Protein AF-A0A328XN37-F1 (afdb_monomer_lite)

Secondary structure (DSSP, 8-state):
----------S--SGGGT-SB-TTT--BHHHHHHTTTS-HHHHHHHHHHHHHHHHHHHHTTEEES-HHHHHHHHHHTT----TTS-HHHHHHHHHHHHGGG-S-GGGGTEEE-GGGTT--HHHHHHHHHHHHHHHHHHHHHHT-

Foldseek 3Di:
DDDDQDDQAQVDACVVVPDQAGLRRLAGPVCVVCSVVDDPVRSVVVLVLSLVLLCVLLVQWKDQQDLVLLVVVCVVVVQDDDPPHDSSSSVLSCLVPPQVPDPDCVSNRMDTDHVNPPDRSPVSNVSSSVSSNVSSVVVVVVVD

Structure (mmCIF, N/CA/C/O backbone):
data_AF-A0A328XN37-F1
#
_entry.id   AF-A0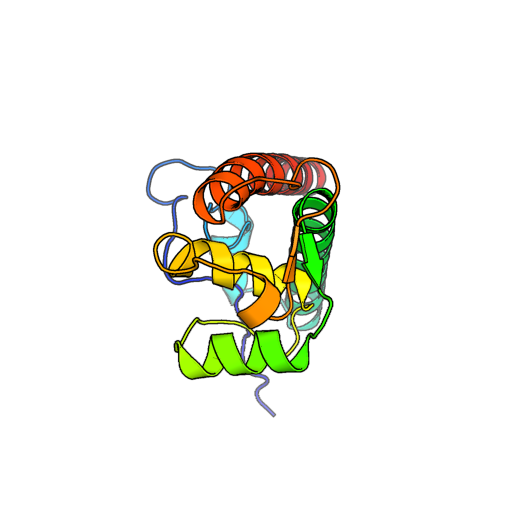A328XN37-F1
#
loop_
_atom_site.group_PDB
_atom_site.id
_atom_site.type_symbol
_atom_site.label_atom_id
_atom_site.label_alt_id
_atom_site.label_comp_id
_atom_site.label_asym_id
_atom_site.label_entity_id
_atom_site.label_seq_id
_atom_site.pdbx_PDB_ins_code
_atom_site.Cartn_x
_atom_site.Cartn_y
_atom_site.Cartn_z
_atom_site.occupancy
_atom_site.B_iso_or_equiv
_atom_site.auth_seq_id
_atom_site.auth_comp_id
_atom_site.auth_asym_id
_atom_site.auth_atom_id
_atom_site.pdbx_PDB_model_num
ATOM 1 N N . MET A 1 1 ? -9.323 -4.344 -30.020 1.00 46.81 1 MET A N 1
ATOM 2 C CA . MET A 1 1 ? -9.844 -3.790 -28.751 1.00 46.81 1 MET A CA 1
ATOM 3 C C . MET A 1 1 ? -8.673 -3.165 -28.014 1.00 46.81 1 MET A C 1
ATOM 5 O O . MET A 1 1 ? -7.715 -3.873 -27.744 1.00 46.81 1 MET A O 1
ATOM 9 N N . THR A 1 2 ? -8.691 -1.859 -27.756 1.00 57.38 2 THR A N 1
ATOM 10 C CA . THR A 1 2 ? -7.605 -1.179 -27.032 1.00 57.38 2 THR A CA 1
ATOM 11 C C . THR A 1 2 ? -7.793 -1.425 -25.537 1.00 57.38 2 THR A C 1
ATOM 13 O O . THR A 1 2 ? -8.728 -0.893 -24.939 1.00 57.38 2 THR A O 1
ATOM 16 N N . ARG A 1 3 ? -6.956 -2.275 -24.933 1.00 77.69 3 ARG A N 1
ATOM 17 C CA . ARG A 1 3 ? -6.960 -2.494 -23.480 1.00 77.69 3 ARG A CA 1
ATOM 18 C C . ARG A 1 3 ? -6.417 -1.233 -22.800 1.00 77.69 3 ARG A C 1
ATOM 20 O O . ARG A 1 3 ? -5.425 -0.659 -23.243 1.00 77.69 3 ARG A O 1
ATOM 27 N N . ARG A 1 4 ? -7.107 -0.744 -21.764 1.00 82.62 4 ARG A N 1
ATOM 28 C CA . ARG A 1 4 ? -6.663 0.447 -21.020 1.00 82.62 4 ARG A CA 1
ATOM 29 C C . ARG A 1 4 ? -5.379 0.123 -20.258 1.00 82.62 4 ARG A C 1
ATOM 31 O O . ARG A 1 4 ? -5.289 -0.928 -19.632 1.00 82.62 4 ARG A O 1
ATOM 38 N N . ILE A 1 5 ? -4.422 1.047 -20.278 1.00 84.06 5 ILE A N 1
ATOM 39 C CA . ILE A 1 5 ? -3.219 0.960 -19.446 1.00 84.06 5 ILE A CA 1
ATOM 40 C C . ILE A 1 5 ? -3.626 1.258 -18.001 1.00 84.06 5 ILE A C 1
ATOM 42 O O . ILE A 1 5 ? -4.006 2.383 -17.672 1.00 84.06 5 ILE A O 1
ATOM 46 N N . ILE A 1 6 ? -3.556 0.243 -17.144 1.00 89.25 6 ILE A N 1
ATOM 47 C CA . ILE A 1 6 ? -3.751 0.386 -15.701 1.00 89.25 6 ILE A CA 1
ATOM 48 C C . ILE A 1 6 ? -2.423 0.850 -15.092 1.00 89.25 6 ILE A C 1
ATOM 50 O O . ILE A 1 6 ? -1.347 0.451 -15.535 1.00 89.25 6 ILE A O 1
ATOM 54 N N . SER A 1 7 ? -2.481 1.744 -14.103 1.00 90.25 7 SER A N 1
ATOM 55 C CA . SER A 1 7 ? -1.290 2.222 -13.398 1.00 90.25 7 SER A CA 1
ATOM 56 C C . SER A 1 7 ? -1.532 2.270 -11.890 1.00 90.25 7 SER A C 1
ATOM 58 O O . SER A 1 7 ? -2.550 2.833 -11.467 1.00 90.25 7 SER A O 1
ATOM 60 N N . PRO A 1 8 ? -0.580 1.773 -11.076 1.00 91.69 8 PRO A N 1
ATOM 61 C CA . PRO A 1 8 ? -0.658 1.829 -9.618 1.00 91.69 8 PRO A CA 1
ATOM 62 C C . PRO A 1 8 ? -0.241 3.206 -9.072 1.00 91.69 8 PRO A C 1
ATOM 64 O O . PRO A 1 8 ? -0.222 3.421 -7.865 1.00 91.69 8 PRO A O 1
ATOM 67 N N . CYS A 1 9 ? 0.138 4.154 -9.943 1.00 92.50 9 CYS A N 1
ATOM 68 C CA . CYS A 1 9 ? 0.525 5.504 -9.540 1.00 92.50 9 CYS A CA 1
ATOM 69 C C . CYS A 1 9 ? -0.584 6.158 -8.716 1.00 92.50 9 CYS A C 1
ATOM 71 O O . CYS A 1 9 ? -1.727 6.131 -9.142 1.00 92.50 9 CYS A O 1
ATOM 73 N N . VAL A 1 10 ? -0.258 6.826 -7.611 1.00 92.00 10 VAL A N 1
ATOM 74 C CA . VAL A 1 10 ? -1.239 7.523 -6.753 1.00 92.00 10 VAL A CA 1
ATOM 75 C C . VAL A 1 10 ? -1.256 9.043 -6.960 1.00 92.00 10 VAL A C 1
ATOM 77 O O . VAL A 1 10 ? -1.891 9.762 -6.198 1.00 92.00 10 VAL A O 1
ATOM 80 N N . GLY A 1 11 ? -0.560 9.544 -7.986 1.00 90.50 11 GLY A N 1
ATOM 81 C CA . GLY A 1 11 ? -0.450 10.981 -8.278 1.00 90.50 11 GLY A CA 1
ATOM 82 C C . GLY A 1 11 ? 0.581 11.729 -7.422 1.00 90.50 11 GLY A C 1
ATOM 83 O O . GLY A 1 11 ? 0.715 12.938 -7.556 1.00 90.50 11 GLY A O 1
ATOM 84 N N . LEU A 1 12 ? 1.328 11.012 -6.578 1.00 88.75 12 LEU A N 1
ATOM 85 C CA . LEU A 1 12 ? 2.489 11.513 -5.847 1.00 88.75 12 LEU A CA 1
ATOM 86 C C . LEU A 1 12 ? 3.707 10.703 -6.290 1.00 88.75 12 LEU A C 1
ATOM 88 O O . LEU A 1 12 ? 3.691 9.475 -6.186 1.00 88.75 12 LEU A O 1
ATOM 92 N N . CYS A 1 13 ? 4.743 11.377 -6.785 1.00 93.44 13 CYS A N 1
ATOM 93 C CA . CYS A 1 13 ? 5.988 10.733 -7.185 1.00 93.44 13 CYS A CA 1
ATOM 94 C C . CYS A 1 13 ? 7.130 11.307 -6.366 1.00 93.44 13 CYS A C 1
ATOM 96 O O . CYS A 1 13 ? 7.446 12.482 -6.495 1.00 93.44 13 CYS A O 1
ATOM 98 N N . SER A 1 14 ? 7.724 10.487 -5.507 1.00 94.31 14 SER A N 1
ATOM 99 C CA . SER A 1 14 ? 8.843 10.919 -4.674 1.00 94.31 14 SER A CA 1
ATOM 100 C C . SER A 1 14 ? 10.206 10.699 -5.342 1.00 94.31 14 SER A C 1
ATOM 102 O O . SER A 1 14 ? 11.211 11.242 -4.897 1.00 94.31 14 SER A O 1
ATOM 104 N N . THR A 1 15 ? 10.235 9.992 -6.475 1.00 94.69 15 THR A N 1
ATOM 105 C CA . THR A 1 15 ? 11.457 9.822 -7.273 1.00 94.69 15 THR A CA 1
ATOM 106 C C . THR A 1 15 ? 11.917 11.110 -7.946 1.00 94.69 15 THR A C 1
ATOM 108 O O . THR A 1 15 ? 13.098 11.285 -8.217 1.00 94.69 15 THR A O 1
ATOM 111 N N . THR A 1 16 ? 11.012 12.071 -8.147 1.00 91.88 16 THR A N 1
ATOM 112 C CA . THR A 1 16 ? 11.361 13.401 -8.664 1.00 91.88 16 THR A CA 1
ATOM 113 C C . THR A 1 16 ? 12.118 14.252 -7.644 1.00 91.88 16 THR A C 1
ATOM 115 O O . THR A 1 16 ? 12.677 15.280 -8.015 1.00 91.88 16 THR A O 1
ATOM 118 N N . VAL A 1 17 ? 12.137 13.838 -6.372 1.00 91.75 17 VAL A N 1
ATOM 119 C CA . VAL A 1 17 ? 12.850 14.511 -5.276 1.00 91.75 17 VAL A CA 1
ATOM 120 C C . VAL A 1 17 ? 13.964 13.642 -4.678 1.00 91.75 17 VAL A C 1
ATOM 122 O O . VAL A 1 17 ? 14.461 13.960 -3.602 1.00 91.75 17 VAL A O 1
ATOM 125 N N . GLY A 1 18 ? 14.371 12.575 -5.378 1.00 90.19 18 GLY A N 1
ATOM 126 C CA . GLY A 1 18 ? 15.583 11.809 -5.069 1.00 90.19 18 GLY A CA 1
ATOM 127 C C . GLY A 1 18 ? 15.388 10.412 -4.475 1.00 90.19 18 GLY A C 1
ATOM 128 O O . GLY A 1 18 ? 16.388 9.769 -4.183 1.00 90.19 18 GLY A O 1
ATOM 129 N N . ASP A 1 19 ? 14.156 9.916 -4.305 1.00 93.38 19 ASP A N 1
ATOM 130 C CA . ASP A 1 19 ? 13.961 8.515 -3.898 1.00 93.38 19 ASP A CA 1
ATOM 131 C C . ASP A 1 19 ? 14.147 7.565 -5.102 1.00 93.38 19 ASP A C 1
ATOM 133 O O . ASP A 1 19 ? 13.568 7.791 -6.163 1.00 93.38 19 ASP A O 1
ATOM 137 N N . ASP A 1 20 ? 14.852 6.445 -4.946 1.00 93.50 20 ASP A N 1
ATOM 138 C CA . ASP A 1 20 ? 14.955 5.443 -6.026 1.00 93.50 20 ASP A CA 1
ATOM 139 C C . ASP A 1 20 ? 13.657 4.639 -6.219 1.00 93.50 20 ASP A C 1
ATOM 141 O O . ASP A 1 20 ? 13.369 4.120 -7.302 1.00 93.50 20 ASP A O 1
ATOM 145 N N . VAL A 1 21 ? 12.847 4.553 -5.161 1.00 95.94 21 VAL A N 1
ATOM 146 C CA . VAL A 1 21 ? 11.529 3.914 -5.139 1.00 95.94 21 VAL A CA 1
ATOM 147 C C . VAL A 1 21 ? 10.478 4.935 -4.721 1.00 95.94 21 VAL A C 1
ATOM 149 O O . VAL A 1 21 ? 10.621 5.657 -3.737 1.00 95.94 21 VAL A O 1
ATOM 152 N N . CYS A 1 22 ? 9.365 4.985 -5.447 1.00 96.31 22 CYS A N 1
ATOM 153 C CA . CYS A 1 22 ? 8.274 5.892 -5.125 1.00 96.31 22 CYS A CA 1
ATOM 154 C C . CYS A 1 22 ? 7.543 5.466 -3.842 1.00 96.31 22 CYS A C 1
ATOM 156 O O . CYS A 1 22 ? 6.910 4.411 -3.805 1.00 96.31 22 CYS A O 1
ATOM 158 N N . ARG A 1 23 ? 7.493 6.346 -2.834 1.00 94.12 23 ARG A N 1
ATOM 159 C CA . ARG A 1 23 ? 6.740 6.137 -1.579 1.00 94.12 23 ARG A CA 1
ATOM 160 C C . ARG A 1 23 ? 5.231 5.950 -1.767 1.00 94.12 23 ARG A C 1
ATOM 162 O O . ARG A 1 23 ? 4.561 5.444 -0.875 1.00 94.12 23 ARG A O 1
ATOM 169 N N . GLY A 1 24 ? 4.685 6.383 -2.904 1.00 93.94 24 GLY A N 1
ATOM 170 C CA . GLY A 1 24 ? 3.267 6.248 -3.230 1.00 93.94 24 GLY A CA 1
ATOM 171 C C . GLY A 1 24 ? 2.925 4.905 -3.871 1.00 93.94 24 GLY A C 1
ATOM 172 O O . GLY A 1 24 ? 2.102 4.164 -3.344 1.00 93.94 24 GLY A O 1
ATOM 173 N N . CYS A 1 25 ? 3.548 4.603 -5.014 1.00 95.38 25 CYS A N 1
ATOM 174 C CA . CYS A 1 25 ? 3.215 3.425 -5.824 1.00 95.38 25 CYS A CA 1
ATOM 175 C C . CYS A 1 25 ? 4.208 2.262 -5.725 1.00 95.38 25 CYS A C 1
ATOM 177 O O . CYS A 1 25 ? 3.985 1.250 -6.375 1.00 95.38 25 CYS A O 1
ATOM 179 N N . GLN A 1 26 ? 5.298 2.408 -4.964 1.00 96.94 26 GLN A N 1
ATOM 180 C CA . GLN A 1 26 ? 6.329 1.382 -4.735 1.00 96.94 26 GLN A CA 1
ATOM 181 C C . GLN A 1 26 ? 7.008 0.847 -6.013 1.00 96.94 26 GLN A C 1
ATOM 183 O O . GLN A 1 26 ? 7.649 -0.205 -6.004 1.00 96.94 26 GLN A O 1
ATOM 188 N N . ARG A 1 27 ? 6.900 1.587 -7.120 1.00 96.56 27 ARG A N 1
ATOM 189 C CA . ARG A 1 27 ? 7.685 1.382 -8.344 1.00 96.56 27 ARG A CA 1
ATOM 190 C C . ARG A 1 27 ? 9.018 2.105 -8.243 1.00 96.56 27 ARG A C 1
ATOM 192 O O . ARG A 1 27 ? 9.067 3.195 -7.665 1.00 96.56 27 ARG A O 1
ATOM 199 N N . HIS A 1 28 ? 10.066 1.517 -8.807 1.00 95.44 28 HIS A N 1
ATOM 200 C CA . HIS A 1 28 ? 11.353 2.196 -8.943 1.00 95.44 28 HIS A CA 1
ATOM 201 C C . HIS A 1 28 ? 11.355 3.166 -10.131 1.00 95.44 28 HIS A C 1
ATOM 203 O O . HIS A 1 28 ? 10.472 3.119 -10.989 1.00 95.44 28 HIS A O 1
ATOM 209 N N . SER A 1 29 ? 12.317 4.086 -10.147 1.00 93.19 29 SER A N 1
ATOM 210 C CA . SER A 1 29 ? 12.428 5.166 -11.137 1.00 93.19 29 SER A CA 1
ATOM 211 C C . SER A 1 29 ? 12.400 4.673 -12.590 1.00 93.19 29 SER A C 1
ATOM 213 O O . SER A 1 29 ? 11.629 5.208 -13.389 1.00 93.19 29 SER A O 1
ATOM 215 N N . ASP A 1 30 ? 13.167 3.630 -12.915 1.00 92.56 30 ASP A N 1
ATOM 216 C CA . ASP A 1 30 ? 13.198 3.049 -14.264 1.00 92.56 30 ASP A CA 1
ATOM 217 C C . ASP A 1 30 ? 11.846 2.436 -14.657 1.00 92.56 30 ASP A C 1
ATOM 219 O O . ASP A 1 30 ? 11.305 2.769 -15.707 1.00 92.56 30 ASP A O 1
ATOM 223 N N . GLU A 1 31 ? 11.216 1.653 -13.773 1.00 95.00 31 GLU A N 1
ATOM 224 C CA . GLU A 1 31 ? 9.883 1.078 -14.016 1.00 95.00 31 GLU A CA 1
ATOM 225 C C . GLU A 1 31 ? 8.821 2.167 -14.240 1.00 95.00 31 GLU A C 1
ATOM 227 O O . GLU A 1 31 ? 7.898 2.010 -15.037 1.00 95.00 31 GLU A O 1
ATOM 232 N N . ILE A 1 32 ? 8.933 3.302 -13.542 1.00 95.12 32 ILE A N 1
ATOM 233 C CA . ILE A 1 32 ? 8.035 4.447 -13.735 1.00 95.12 32 ILE A CA 1
ATOM 234 C C . ILE A 1 32 ? 8.237 5.072 -15.117 1.00 95.12 32 ILE A C 1
ATOM 236 O O . ILE A 1 32 ? 7.239 5.374 -15.778 1.00 95.12 32 ILE A O 1
ATOM 240 N N . ARG A 1 33 ? 9.495 5.282 -15.527 1.00 93.62 33 ARG A N 1
ATOM 241 C CA . ARG A 1 33 ? 9.861 5.864 -16.826 1.00 93.62 33 ARG A CA 1
ATOM 242 C C . ARG A 1 33 ? 9.401 4.972 -17.978 1.00 93.62 33 ARG A C 1
ATOM 244 O O . ARG A 1 33 ? 8.808 5.478 -18.929 1.00 93.62 33 ARG A O 1
ATOM 251 N N . ASP A 1 34 ? 9.617 3.669 -17.847 1.00 94.44 34 ASP A N 1
ATOM 252 C CA . ASP A 1 34 ? 9.443 2.697 -18.926 1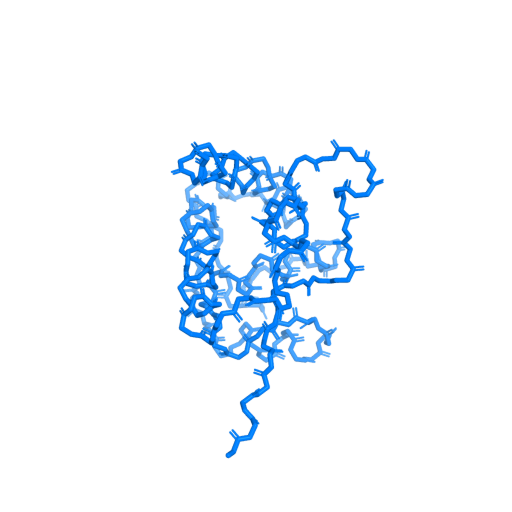.00 94.44 34 ASP A CA 1
ATOM 253 C C . ASP A 1 34 ? 8.017 2.087 -18.935 1.00 94.44 34 ASP A C 1
ATOM 255 O O . ASP A 1 34 ? 7.604 1.438 -19.891 1.00 94.44 34 ASP A O 1
ATOM 259 N N . TRP A 1 35 ? 7.173 2.389 -17.936 1.00 95.31 35 TRP A N 1
ATOM 260 C CA . TRP A 1 35 ? 5.772 1.930 -17.869 1.00 95.31 35 TRP A CA 1
ATOM 261 C C . TRP A 1 35 ? 4.946 2.094 -19.164 1.00 95.31 35 TRP A C 1
ATOM 263 O O . TRP A 1 35 ? 4.156 1.197 -19.502 1.00 95.31 35 TRP A O 1
ATOM 273 N N . PRO A 1 36 ? 5.047 3.220 -19.907 1.00 92.88 36 PRO A N 1
ATOM 274 C CA . PRO A 1 36 ? 4.306 3.393 -21.154 1.00 92.88 36 PRO A CA 1
ATOM 275 C C . PRO A 1 36 ? 4.751 2.435 -22.264 1.00 92.88 36 PRO A C 1
ATOM 277 O O . PRO A 1 36 ? 3.958 2.183 -23.167 1.00 92.88 36 PRO A O 1
ATOM 280 N N . THR A 1 37 ? 5.967 1.888 -22.193 1.00 94.31 37 THR A N 1
ATOM 281 C CA . THR A 1 37 ? 6.535 1.003 -23.221 1.00 94.31 37 THR A CA 1
ATOM 282 C C . THR A 1 37 ? 6.318 -0.478 -22.931 1.00 94.31 37 THR A C 1
ATOM 284 O O . THR A 1 37 ? 6.432 -1.272 -23.854 1.00 94.31 37 THR A O 1
ATOM 287 N N . TYR A 1 38 ? 5.991 -0.855 -21.691 1.00 94.31 38 TYR A N 1
ATOM 288 C CA . TYR A 1 38 ? 5.713 -2.251 -21.332 1.00 94.31 38 TYR A CA 1
ATOM 289 C C . TYR A 1 38 ? 4.525 -2.831 -22.099 1.00 94.31 38 TYR A C 1
ATOM 291 O O . TYR A 1 38 ? 3.525 -2.152 -22.350 1.00 94.31 38 TYR A O 1
ATOM 299 N N . GLU A 1 39 ? 4.594 -4.119 -22.412 1.00 93.69 39 GLU A N 1
ATOM 300 C CA . GLU A 1 39 ? 3.449 -4.849 -22.953 1.00 93.69 39 GLU A CA 1
ATOM 301 C C . GLU A 1 39 ? 2.388 -5.087 -21.867 1.00 93.69 39 GLU A C 1
ATOM 303 O O . GLU A 1 39 ? 2.633 -4.913 -20.671 1.00 93.69 39 GLU A O 1
ATOM 308 N N . PHE A 1 40 ? 1.165 -5.451 -22.259 1.00 93.06 40 PHE A N 1
ATOM 309 C CA . PHE A 1 40 ? 0.084 -5.659 -21.284 1.00 93.06 40 PHE A CA 1
ATOM 310 C C . PHE A 1 40 ? 0.415 -6.741 -20.250 1.00 93.06 40 PHE A C 1
ATOM 312 O O . PHE A 1 40 ? 0.202 -6.507 -19.063 1.00 93.06 40 PHE A O 1
ATOM 319 N N . ASP A 1 41 ? 0.986 -7.862 -20.686 1.00 93.25 41 ASP A N 1
ATOM 320 C CA . ASP A 1 41 ? 1.335 -8.976 -19.799 1.00 93.25 41 ASP A CA 1
ATOM 321 C C . ASP A 1 41 ? 2.479 -8.602 -18.845 1.00 93.25 41 ASP A C 1
ATOM 323 O O . ASP A 1 41 ? 2.470 -8.982 -17.676 1.00 93.25 41 ASP A O 1
ATOM 327 N N . GLU A 1 42 ? 3.432 -7.788 -19.310 1.00 94.31 42 GLU A N 1
ATOM 328 C CA . GLU A 1 42 ? 4.502 -7.263 -18.461 1.00 94.31 42 GLU A CA 1
ATOM 329 C C . GLU A 1 42 ? 3.938 -6.326 -17.388 1.00 94.31 42 GLU A C 1
ATOM 331 O O . GLU A 1 42 ? 4.281 -6.452 -16.213 1.00 94.31 42 GLU A O 1
ATOM 336 N N . ARG A 1 43 ? 3.012 -5.428 -17.747 1.00 94.75 43 ARG A N 1
ATOM 337 C CA . ARG A 1 43 ? 2.339 -4.568 -16.759 1.00 94.75 43 ARG A CA 1
ATOM 338 C C . ARG A 1 43 ? 1.546 -5.377 -15.742 1.00 94.75 43 ARG A C 1
ATOM 340 O O . ARG A 1 43 ? 1.589 -5.039 -14.563 1.00 94.75 43 ARG A O 1
ATOM 347 N N . ASP A 1 44 ? 0.838 -6.413 -16.180 1.00 94.12 44 ASP A N 1
ATOM 348 C CA . ASP A 1 44 ? 0.074 -7.289 -15.289 1.00 94.12 44 ASP A CA 1
ATOM 349 C C . ASP A 1 44 ? 0.996 -8.009 -14.301 1.00 94.12 44 ASP A C 1
ATOM 351 O O . ASP A 1 44 ? 0.711 -8.034 -13.102 1.00 94.12 44 ASP A O 1
ATOM 355 N N . LEU A 1 45 ? 2.141 -8.508 -14.777 1.00 94.62 45 LEU A N 1
ATOM 356 C CA . LEU A 1 45 ? 3.165 -9.110 -13.928 1.00 94.62 45 LEU A CA 1
ATOM 357 C C . LEU A 1 45 ? 3.693 -8.106 -12.893 1.00 94.62 45 LEU A C 1
ATOM 359 O O . LEU A 1 45 ? 3.693 -8.403 -11.699 1.00 94.62 45 LEU A O 1
ATOM 363 N N . ARG A 1 46 ? 4.067 -6.890 -13.315 1.00 95.44 46 ARG A N 1
ATOM 364 C CA . ARG A 1 46 ? 4.554 -5.847 -12.392 1.00 95.44 46 ARG A CA 1
ATOM 365 C C . ARG A 1 46 ? 3.497 -5.422 -11.375 1.00 95.44 46 ARG A C 1
ATOM 367 O O . ARG A 1 46 ? 3.815 -5.218 -10.206 1.00 95.44 46 ARG A O 1
ATOM 374 N N . LEU A 1 47 ? 2.233 -5.311 -11.787 1.00 95.69 47 LEU A N 1
ATOM 375 C CA . LEU A 1 47 ? 1.119 -5.032 -10.875 1.00 95.69 47 LEU A CA 1
ATOM 376 C C . LEU A 1 47 ? 0.956 -6.142 -9.832 1.00 95.69 47 LEU A C 1
ATOM 378 O O . LEU A 1 47 ? 0.809 -5.835 -8.649 1.00 95.69 47 LEU A O 1
ATOM 382 N N . ALA A 1 48 ? 1.036 -7.408 -10.244 1.00 95.50 48 ALA A N 1
ATOM 383 C CA . ALA A 1 48 ? 0.953 -8.544 -9.334 1.00 95.50 48 ALA A CA 1
ATOM 384 C C . ALA A 1 48 ? 2.119 -8.566 -8.329 1.00 95.50 48 ALA A C 1
ATOM 386 O O . ALA A 1 48 ? 1.897 -8.781 -7.139 1.00 95.50 48 ALA A O 1
ATOM 387 N N . GLU A 1 49 ? 3.346 -8.271 -8.772 1.00 96.06 49 GLU A N 1
ATOM 388 C CA . GLU A 1 49 ? 4.523 -8.140 -7.898 1.00 96.06 49 GLU A CA 1
ATOM 389 C C . GLU A 1 49 ? 4.347 -7.013 -6.862 1.00 96.06 49 GLU A C 1
ATOM 391 O O . GLU A 1 49 ? 4.627 -7.192 -5.672 1.00 96.06 49 GLU A O 1
ATOM 396 N N . LEU A 1 50 ? 3.845 -5.853 -7.299 1.00 96.94 50 LEU A N 1
ATOM 397 C CA . LEU A 1 50 ? 3.534 -4.709 -6.435 1.00 96.94 50 LEU A CA 1
ATOM 398 C C . LEU A 1 50 ? 2.437 -5.018 -5.419 1.00 96.94 50 LEU A C 1
ATOM 400 O O . LEU A 1 50 ? 2.483 -4.554 -4.282 1.00 96.94 50 LEU A O 1
ATOM 404 N N . ASP A 1 51 ? 1.430 -5.784 -5.806 1.00 97.50 51 ASP A N 1
ATOM 405 C CA . ASP A 1 51 ? 0.380 -6.175 -4.882 1.00 97.50 51 ASP A CA 1
ATOM 406 C C . ASP A 1 51 ? 0.869 -7.220 -3.884 1.00 97.50 51 ASP A C 1
ATOM 408 O O . ASP A 1 51 ? 0.588 -7.090 -2.694 1.00 97.50 51 ASP A O 1
ATOM 412 N N . ALA A 1 52 ? 1.651 -8.204 -4.331 1.00 96.69 52 ALA A N 1
ATOM 413 C CA . ALA A 1 52 ? 2.220 -9.228 -3.464 1.00 96.69 52 ALA A CA 1
ATOM 414 C C . ALA A 1 52 ? 3.102 -8.614 -2.368 1.00 96.69 52 ALA A C 1
ATOM 416 O O . ALA A 1 52 ? 2.949 -8.957 -1.194 1.00 96.69 52 ALA A O 1
ATOM 417 N N . LEU A 1 53 ? 3.962 -7.645 -2.711 1.00 96.44 53 LEU A N 1
ATOM 418 C CA . LEU A 1 53 ? 4.793 -6.974 -1.706 1.00 96.44 53 LEU A CA 1
ATOM 419 C C . LEU A 1 53 ? 3.957 -6.149 -0.721 1.00 96.44 53 LEU A C 1
ATOM 421 O O . LEU A 1 53 ? 4.242 -6.139 0.476 1.00 96.44 53 LEU A O 1
ATOM 425 N N . ARG A 1 54 ? 2.913 -5.463 -1.208 1.00 97.81 54 ARG A N 1
ATOM 426 C CA . ARG A 1 54 ? 2.016 -4.665 -0.362 1.00 97.81 54 ARG A CA 1
ATOM 427 C C . ARG A 1 54 ? 1.250 -5.557 0.601 1.00 97.81 54 ARG A C 1
ATOM 429 O O . ARG A 1 54 ? 1.129 -5.212 1.771 1.00 97.81 54 ARG A O 1
ATOM 436 N N . VAL A 1 55 ? 0.769 -6.702 0.120 1.00 97.94 55 VAL A N 1
ATOM 437 C CA . VAL A 1 55 ? 0.093 -7.718 0.930 1.00 97.94 55 VAL A CA 1
ATOM 438 C C . VAL A 1 55 ? 1.032 -8.266 1.999 1.00 97.94 55 VAL A C 1
ATOM 440 O O . VAL A 1 55 ? 0.634 -8.312 3.159 1.00 97.94 55 VAL A O 1
ATOM 443 N N . ALA A 1 56 ? 2.267 -8.624 1.637 1.00 96.44 56 ALA A N 1
ATOM 444 C CA . ALA A 1 56 ? 3.250 -9.137 2.587 1.00 96.44 56 ALA A CA 1
ATOM 445 C C . ALA A 1 56 ? 3.545 -8.116 3.700 1.00 96.44 56 ALA A C 1
ATOM 447 O O . ALA A 1 56 ? 3.365 -8.422 4.874 1.00 96.44 56 ALA A O 1
ATOM 448 N N . ALA A 1 57 ? 3.894 -6.879 3.332 1.00 96.75 57 ALA A N 1
ATOM 449 C CA . ALA A 1 57 ? 4.226 -5.830 4.297 1.00 96.75 57 ALA A CA 1
ATOM 450 C C . ALA A 1 57 ? 3.028 -5.413 5.169 1.00 96.75 57 ALA A C 1
ATOM 452 O O . ALA A 1 57 ? 3.179 -5.178 6.367 1.00 96.75 57 ALA A O 1
ATOM 453 N N . ALA A 1 58 ? 1.828 -5.302 4.588 1.00 97.75 58 ALA A N 1
ATOM 454 C CA . ALA A 1 58 ? 0.628 -4.946 5.342 1.00 97.75 58 ALA A CA 1
ATOM 455 C C . ALA A 1 58 ? 0.151 -6.088 6.247 1.00 97.75 58 ALA A C 1
ATOM 457 O O . ALA A 1 58 ? -0.345 -5.818 7.338 1.00 97.75 58 ALA A O 1
ATOM 458 N N . GLY A 1 59 ? 0.322 -7.344 5.826 1.00 97.56 59 GLY A N 1
ATOM 459 C CA . GLY A 1 59 ? -0.101 -8.533 6.568 1.00 97.56 59 GLY A CA 1
ATOM 460 C C . GLY A 1 59 ? 0.607 -8.727 7.912 1.00 97.56 59 GLY A C 1
ATOM 461 O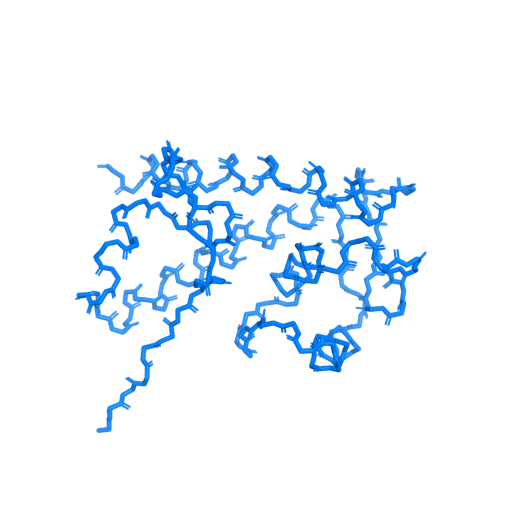 O . GLY A 1 59 ? 0.060 -9.379 8.797 1.00 97.56 59 GLY A O 1
ATOM 462 N N . GLU A 1 60 ? 1.783 -8.122 8.102 1.00 96.94 60 GLU A N 1
ATOM 463 C CA . GLU A 1 60 ? 2.487 -8.097 9.395 1.00 96.94 60 GLU A CA 1
ATOM 464 C C . GLU A 1 60 ? 1.772 -7.247 10.458 1.00 96.94 60 GLU A C 1
ATOM 466 O O . GLU A 1 60 ? 1.947 -7.470 11.657 1.00 96.94 60 GLU A O 1
ATOM 471 N N . LEU A 1 61 ? 0.982 -6.259 10.022 1.00 98.06 61 LEU A N 1
ATOM 472 C CA . LEU A 1 61 ? 0.374 -5.236 10.880 1.00 98.06 61 LEU A CA 1
ATOM 473 C C . LEU A 1 61 ? -1.158 -5.269 10.862 1.00 98.06 61 LEU A C 1
ATOM 475 O O . LEU A 1 61 ? -1.804 -4.770 11.785 1.00 98.06 61 LEU A O 1
ATOM 479 N N . LEU A 1 62 ? -1.752 -5.796 9.792 1.00 97.94 62 LEU A N 1
ATOM 480 C CA . LEU A 1 62 ? -3.178 -5.702 9.504 1.00 97.94 62 LEU A CA 1
ATOM 481 C C . LEU A 1 62 ? -3.736 -7.022 8.989 1.00 97.94 62 LEU A C 1
ATOM 483 O O . LEU A 1 62 ? -3.097 -7.765 8.247 1.00 97.94 62 LEU A O 1
ATOM 487 N N . ARG A 1 63 ? -5.005 -7.246 9.306 1.00 98.31 63 ARG A N 1
ATOM 488 C CA . ARG A 1 63 ? -5.852 -8.261 8.697 1.00 98.31 63 ARG A CA 1
ATOM 489 C C . ARG A 1 63 ? -7.097 -7.591 8.135 1.00 98.31 63 ARG A C 1
ATOM 491 O O . ARG A 1 63 ? -7.685 -6.722 8.775 1.00 98.31 63 ARG A O 1
ATOM 498 N N . VAL A 1 64 ? -7.511 -8.019 6.948 1.00 98.38 64 VAL A N 1
ATOM 499 C CA . VAL A 1 64 ? -8.819 -7.655 6.395 1.00 98.38 64 VAL A CA 1
ATOM 500 C C . VAL A 1 64 ? -9.837 -8.662 6.908 1.00 98.38 64 VAL A C 1
ATOM 502 O O . VAL A 1 64 ? -9.706 -9.856 6.644 1.00 98.38 64 VAL A O 1
ATOM 505 N N . VAL A 1 65 ? -10.821 -8.178 7.660 1.00 98.31 65 VAL A N 1
ATOM 506 C CA . VAL A 1 65 ? -11.930 -8.982 8.196 1.00 98.31 65 VAL A CA 1
ATOM 507 C C . VAL A 1 65 ? -13.198 -8.843 7.357 1.00 98.31 65 VAL A C 1
ATOM 509 O O . VAL A 1 65 ? -14.018 -9.753 7.345 1.00 98.31 65 VAL A O 1
ATOM 512 N N . ASP A 1 66 ? -13.337 -7.734 6.624 1.00 98.38 66 ASP A N 1
ATOM 513 C CA . ASP A 1 66 ? -14.462 -7.474 5.724 1.00 98.38 66 ASP A CA 1
ATOM 514 C C . ASP A 1 66 ? -13.983 -6.653 4.513 1.00 98.38 66 ASP A C 1
ATOM 516 O O . ASP A 1 66 ? -13.760 -5.441 4.594 1.00 98.38 66 ASP A O 1
ATOM 520 N N . ALA A 1 67 ? -13.772 -7.335 3.384 1.00 97.81 67 ALA A N 1
ATOM 521 C CA . ALA A 1 67 ? -13.268 -6.714 2.161 1.00 97.81 67 ALA A CA 1
ATOM 522 C C . ALA A 1 67 ? -14.313 -5.816 1.475 1.00 97.81 67 ALA A C 1
ATOM 524 O O . ALA A 1 67 ? -13.948 -4.794 0.891 1.00 97.81 67 ALA A O 1
ATOM 525 N N . ASP A 1 68 ? -15.600 -6.155 1.579 1.00 97.88 68 ASP A N 1
ATOM 526 C CA . ASP A 1 68 ? -16.682 -5.383 0.967 1.00 97.88 68 ASP A CA 1
ATOM 527 C C . ASP A 1 68 ? -16.902 -4.067 1.719 1.00 97.88 68 ASP A C 1
ATOM 529 O O . ASP A 1 68 ? -17.075 -3.010 1.100 1.00 97.88 68 ASP A O 1
ATOM 533 N N . MET A 1 69 ? -16.813 -4.093 3.055 1.00 98.25 69 MET A N 1
ATOM 534 C CA . MET A 1 69 ? -16.808 -2.877 3.868 1.00 98.25 69 MET A CA 1
ATOM 535 C C . MET A 1 69 ? -15.594 -2.003 3.550 1.00 98.25 69 MET A C 1
ATOM 537 O O . MET A 1 69 ? -15.758 -0.794 3.369 1.00 98.25 69 MET A O 1
ATOM 541 N N . LEU A 1 70 ? -14.394 -2.586 3.444 1.00 98.38 70 LEU A N 1
ATOM 542 C CA . LEU A 1 70 ? -13.192 -1.836 3.073 1.00 98.38 70 LEU A CA 1
ATOM 543 C C . LEU A 1 70 ? -13.382 -1.118 1.732 1.00 98.38 70 LEU A C 1
ATOM 545 O O . LEU A 1 70 ? -13.181 0.098 1.654 1.00 98.38 70 LEU A O 1
ATOM 549 N N . LYS A 1 71 ? -13.836 -1.845 0.706 1.00 97.75 71 LYS A N 1
ATOM 550 C CA . LYS A 1 71 ? -14.117 -1.280 -0.618 1.00 97.75 71 LYS A CA 1
ATOM 551 C C . LYS A 1 71 ? -15.159 -0.163 -0.546 1.00 97.75 71 LYS A C 1
ATOM 553 O O . LYS A 1 71 ? -14.914 0.944 -1.022 1.00 97.75 71 LYS A O 1
ATOM 558 N N . THR A 1 72 ? -16.272 -0.406 0.146 1.00 97.62 72 THR A N 1
ATOM 559 C CA . THR A 1 72 ? -17.346 0.581 0.333 1.00 97.62 72 THR A CA 1
ATOM 560 C C . THR A 1 72 ? -16.832 1.869 0.978 1.00 97.62 72 THR A C 1
ATOM 562 O O . THR A 1 72 ? -17.215 2.967 0.567 1.00 97.62 72 THR A O 1
ATOM 565 N N . GLN A 1 73 ? -15.953 1.772 1.979 1.00 97.56 73 GLN A N 1
ATOM 566 C CA . GLN A 1 73 ? -15.375 2.956 2.616 1.00 97.56 73 GLN A CA 1
ATOM 567 C C . GLN A 1 73 ? -14.405 3.693 1.690 1.00 97.56 73 GLN A C 1
ATOM 569 O O . GLN A 1 73 ? -14.429 4.925 1.645 1.00 97.56 73 GLN A O 1
ATOM 574 N N . LEU A 1 74 ? -13.577 2.975 0.928 1.00 97.50 74 LEU A N 1
ATOM 575 C CA . LEU A 1 74 ? -12.684 3.587 -0.059 1.00 97.50 74 LEU A CA 1
ATOM 576 C C . LEU A 1 74 ? -13.478 4.383 -1.101 1.00 97.50 74 LEU A C 1
ATOM 578 O O . LEU A 1 74 ? -13.161 5.550 -1.340 1.00 97.50 74 LEU A O 1
ATOM 582 N N . ASP A 1 75 ? -14.551 3.800 -1.637 1.00 97.31 75 ASP A N 1
ATOM 583 C CA . ASP A 1 75 ? -15.461 4.460 -2.577 1.00 97.31 75 ASP A CA 1
ATOM 584 C C . ASP A 1 75 ? -16.135 5.685 -1.952 1.00 97.31 75 ASP A C 1
ATOM 586 O O . ASP A 1 75 ? -16.084 6.793 -2.499 1.00 97.31 75 ASP A O 1
ATOM 590 N N . ARG A 1 76 ? -16.713 5.519 -0.755 1.00 96.69 76 ARG A N 1
ATOM 591 C CA . ARG A 1 76 ? -17.384 6.593 -0.008 1.00 96.69 76 ARG A CA 1
ATOM 592 C C . ARG A 1 76 ? -16.469 7.793 0.219 1.00 96.69 76 ARG A C 1
ATOM 594 O O . ARG A 1 76 ? -16.906 8.938 0.089 1.00 96.69 76 ARG A O 1
ATOM 601 N N . HIS A 1 77 ? -15.212 7.536 0.568 1.00 96.12 77 HIS A N 1
ATOM 602 C CA . HIS A 1 77 ? -14.213 8.566 0.840 1.00 96.12 77 HIS A CA 1
ATOM 603 C C . HIS A 1 77 ? -13.435 9.005 -0.407 1.00 96.12 77 HIS A C 1
ATOM 605 O O . HIS A 1 77 ? -12.552 9.857 -0.296 1.00 96.12 77 HIS A O 1
ATOM 611 N N . ARG A 1 78 ? -13.784 8.480 -1.592 1.00 95.75 78 ARG A N 1
ATOM 612 C CA . ARG A 1 78 ? -13.122 8.761 -2.877 1.00 95.75 78 ARG A CA 1
ATOM 613 C C . ARG A 1 78 ? -11.612 8.516 -2.821 1.00 95.75 78 ARG A C 1
ATOM 615 O O . ARG A 1 78 ? -10.825 9.241 -3.433 1.00 95.75 78 ARG A O 1
ATOM 622 N N . ILE A 1 79 ? -11.203 7.502 -2.065 1.00 95.00 79 ILE A N 1
ATOM 623 C CA . ILE A 1 79 ? -9.812 7.077 -1.980 1.00 95.00 79 ILE A CA 1
ATOM 624 C C . ILE A 1 79 ? -9.524 6.220 -3.206 1.00 95.00 79 ILE A C 1
ATOM 626 O O . ILE A 1 79 ? -10.141 5.178 -3.433 1.00 95.00 79 ILE A O 1
ATOM 630 N N . ARG A 1 80 ? -8.571 6.682 -4.016 1.00 93.00 80 ARG A N 1
ATOM 631 C CA . ARG A 1 80 ? -8.165 5.980 -5.229 1.00 93.00 80 ARG A CA 1
ATOM 632 C C . ARG A 1 80 ? -7.616 4.594 -4.886 1.00 93.00 80 ARG A C 1
ATOM 634 O O . ARG A 1 80 ? -6.649 4.483 -4.140 1.00 93.00 80 ARG A O 1
ATOM 641 N N . HIS A 1 81 ? -8.190 3.579 -5.513 1.00 94.31 81 HIS A N 1
ATOM 642 C CA . HIS A 1 81 ? -7.739 2.194 -5.496 1.00 94.31 81 HIS A CA 1
ATOM 643 C C . HIS A 1 81 ? -8.053 1.561 -6.859 1.00 94.31 81 HIS A C 1
ATOM 645 O O . HIS A 1 81 ? -8.781 2.151 -7.664 1.00 94.31 81 HIS A O 1
ATOM 651 N N . ARG A 1 82 ? -7.466 0.400 -7.149 1.00 92.56 82 ARG A N 1
ATOM 652 C CA . ARG A 1 82 ? -7.832 -0.406 -8.319 1.00 92.56 82 ARG A CA 1
ATOM 653 C C . ARG A 1 82 ? -8.799 -1.508 -7.894 1.00 92.56 82 ARG A C 1
ATOM 655 O O . ARG A 1 82 ? -8.639 -2.067 -6.812 1.00 92.56 82 ARG A O 1
ATOM 662 N N . ASP A 1 83 ? -9.757 -1.839 -8.754 1.00 87.38 83 ASP A N 1
ATOM 663 C CA . ASP A 1 83 ? -10.738 -2.898 -8.481 1.00 87.38 83 ASP A CA 1
ATOM 664 C C . ASP A 1 83 ? -10.105 -4.291 -8.367 1.00 87.38 83 ASP A C 1
ATOM 666 O O . ASP A 1 83 ? -10.623 -5.147 -7.658 1.00 87.38 83 ASP A O 1
ATOM 670 N N . ASP A 1 84 ? -8.992 -4.510 -9.067 1.00 90.06 84 ASP A N 1
ATOM 671 C CA . ASP A 1 84 ? -8.297 -5.793 -9.166 1.00 90.06 84 ASP A CA 1
ATOM 672 C C . ASP A 1 84 ? -7.234 -6.006 -8.078 1.00 90.06 84 ASP A C 1
ATOM 674 O O . ASP A 1 84 ? -6.707 -7.110 -7.948 1.00 90.06 84 ASP A O 1
ATOM 678 N N . GLN A 1 85 ? -6.907 -4.976 -7.288 1.00 94.38 85 GLN A N 1
ATOM 679 C CA . GLN A 1 85 ? -5.853 -5.086 -6.283 1.00 94.38 85 GLN A CA 1
ATOM 680 C C . GLN A 1 85 ? -6.362 -5.791 -5.012 1.00 94.38 85 GLN A C 1
ATOM 682 O O . GLN A 1 85 ? -7.490 -5.525 -4.579 1.00 94.38 85 GLN A O 1
ATOM 687 N N . PRO A 1 86 ? -5.536 -6.620 -4.348 1.00 97.88 86 PRO A N 1
ATOM 688 C CA . PRO A 1 86 ? -5.934 -7.341 -3.146 1.00 97.88 86 PRO A CA 1
ATOM 689 C C . PRO A 1 86 ? -6.415 -6.421 -2.015 1.00 97.88 86 PRO A C 1
ATOM 691 O O . PRO A 1 86 ? -5.871 -5.323 -1.853 1.00 97.88 86 PRO A O 1
ATOM 694 N N . PRO A 1 87 ? -7.334 -6.876 -1.143 1.00 98.31 87 PRO A N 1
ATOM 695 C CA . PRO A 1 87 ? -7.862 -6.054 -0.052 1.00 98.31 87 PRO A CA 1
ATOM 696 C C . PRO A 1 87 ? -6.789 -5.472 0.882 1.00 98.31 87 PRO A C 1
ATOM 698 O O . PRO A 1 87 ? -6.870 -4.312 1.272 1.00 98.31 87 PRO A O 1
ATOM 701 N N . LEU A 1 88 ? -5.717 -6.211 1.190 1.00 97.94 88 LEU A N 1
ATOM 702 C CA . LEU A 1 88 ? -4.607 -5.653 1.978 1.00 97.94 88 LEU A CA 1
ATOM 703 C C . LEU A 1 88 ? -3.844 -4.548 1.223 1.00 97.94 88 LEU A C 1
ATOM 705 O O . LEU A 1 88 ? -3.462 -3.558 1.838 1.00 97.94 88 LEU A O 1
ATOM 709 N N . SER A 1 89 ? -3.692 -4.646 -0.105 1.00 98.00 89 SER A N 1
ATOM 710 C CA . SER A 1 89 ? -3.141 -3.561 -0.942 1.00 98.00 89 SER A CA 1
ATOM 711 C C . SER A 1 89 ? -4.082 -2.342 -0.952 1.00 98.00 89 SER A C 1
ATOM 713 O O . SER A 1 89 ? -3.628 -1.200 -0.916 1.00 98.00 89 SER A O 1
ATOM 715 N N . GLN A 1 90 ? -5.403 -2.547 -0.900 1.00 97.75 90 GLN A N 1
ATOM 716 C CA . GLN A 1 90 ? -6.391 -1.475 -0.693 1.00 97.75 90 GLN A CA 1
ATOM 717 C C . GLN A 1 90 ? -6.284 -0.817 0.695 1.00 97.75 90 GLN A C 1
ATOM 719 O O . GLN A 1 90 ? -6.381 0.407 0.803 1.00 97.75 90 GLN A O 1
ATOM 724 N N . ALA A 1 91 ? -6.001 -1.589 1.747 1.00 98.00 91 ALA A N 1
ATOM 725 C CA . ALA A 1 91 ? -5.768 -1.057 3.090 1.00 98.00 91 ALA A CA 1
ATOM 726 C C . ALA A 1 91 ? -4.542 -0.122 3.150 1.00 98.00 91 ALA A C 1
ATOM 728 O O . ALA A 1 91 ? -4.560 0.866 3.888 1.00 98.00 91 ALA A O 1
ATOM 729 N N . VAL A 1 92 ? -3.510 -0.372 2.331 1.00 98.00 92 VAL A N 1
ATOM 730 C CA . VAL A 1 92 ? -2.367 0.549 2.179 1.00 98.00 92 VAL A CA 1
ATOM 731 C C . VAL A 1 92 ? -2.835 1.921 1.682 1.00 98.00 92 VAL A C 1
ATOM 733 O O . VAL A 1 92 ? -2.425 2.946 2.229 1.00 98.00 92 VAL A O 1
ATOM 736 N N . GLU A 1 93 ? -3.727 1.964 0.687 1.00 97.31 93 GLU A N 1
ATOM 737 C CA . GLU A 1 93 ? -4.276 3.223 0.164 1.00 97.31 93 GLU A CA 1
ATOM 738 C C . GLU A 1 93 ? -5.138 3.948 1.204 1.00 97.31 93 GLU A C 1
ATOM 740 O O . GLU A 1 93 ? -5.016 5.170 1.365 1.00 97.31 93 GLU A O 1
ATOM 745 N N . LEU A 1 94 ? -5.952 3.194 1.956 1.00 97.69 94 LEU A N 1
ATOM 746 C CA . LEU A 1 94 ? -6.745 3.729 3.062 1.00 97.69 94 LEU A CA 1
ATOM 747 C C . LEU A 1 94 ? -5.849 4.412 4.096 1.00 97.69 94 LEU A C 1
ATOM 749 O O . LEU A 1 94 ? -6.086 5.570 4.436 1.00 97.69 94 LEU A O 1
ATOM 753 N N . LEU A 1 95 ? -4.818 3.720 4.588 1.00 97.75 95 LEU A N 1
ATOM 754 C CA . LEU A 1 95 ? -3.926 4.290 5.592 1.00 97.75 95 LEU A CA 1
ATOM 755 C C . LEU A 1 95 ? -3.138 5.469 5.030 1.00 97.75 95 LEU A C 1
ATOM 757 O O . LEU A 1 95 ? -3.049 6.487 5.704 1.00 97.75 95 LEU A O 1
ATOM 761 N N . ARG A 1 96 ? -2.638 5.406 3.792 1.00 96.56 96 ARG A N 1
ATOM 762 C CA . ARG A 1 96 ? -1.887 6.511 3.172 1.00 96.56 96 ARG A CA 1
ATOM 763 C C . ARG A 1 96 ? -2.666 7.825 3.182 1.00 96.56 96 ARG A C 1
ATOM 765 O O . ARG A 1 96 ? -2.107 8.873 3.506 1.00 96.56 96 ARG A O 1
ATOM 772 N N . VAL A 1 97 ? -3.952 7.792 2.839 1.00 95.88 97 VAL A N 1
ATOM 773 C CA . VAL A 1 97 ? -4.776 9.006 2.703 1.00 95.88 97 VAL A CA 1
ATOM 774 C C . VAL A 1 97 ? -5.544 9.334 3.983 1.00 95.88 97 VAL A C 1
ATOM 776 O O . VAL A 1 97 ? -5.623 10.496 4.375 1.00 95.88 97 VAL A O 1
ATOM 779 N N . GLY A 1 98 ? -6.113 8.321 4.630 1.00 95.88 98 GLY A N 1
ATOM 780 C CA . GLY A 1 98 ? -7.120 8.467 5.674 1.00 95.88 98 GLY A CA 1
ATOM 781 C C . GLY A 1 98 ? -6.611 8.357 7.107 1.00 95.88 98 GLY A C 1
ATOM 782 O O . GLY A 1 98 ? -7.405 8.621 8.007 1.00 95.88 98 GLY A O 1
ATOM 783 N N . ARG A 1 99 ? -5.336 8.001 7.358 1.00 96.88 99 ARG A N 1
ATOM 784 C CA . ARG A 1 99 ? -4.860 7.666 8.719 1.00 96.88 99 ARG A CA 1
ATOM 785 C C . ARG A 1 99 ? -5.208 8.690 9.807 1.00 96.88 99 ARG A C 1
ATOM 787 O O . ARG A 1 99 ? -5.525 8.293 10.919 1.00 96.88 99 ARG A O 1
ATOM 794 N N . ASP A 1 100 ? -5.221 9.983 9.482 1.00 96.50 100 ASP A N 1
ATOM 795 C CA . ASP A 1 100 ? -5.475 11.066 10.448 1.00 96.50 100 ASP A CA 1
ATOM 796 C C . ASP A 1 100 ? -6.975 11.269 10.756 1.00 96.50 100 ASP A C 1
ATOM 798 O O . ASP A 1 100 ? -7.347 12.087 11.595 1.00 96.50 100 ASP A O 1
ATOM 802 N N . ARG A 1 101 ? -7.861 10.566 10.039 1.00 95.25 101 ARG A N 1
ATOM 803 C CA . ARG A 1 101 ? -9.328 10.653 10.159 1.00 95.25 101 ARG A CA 1
ATOM 804 C C . ARG A 1 101 ? -9.970 9.344 10.621 1.00 95.25 101 ARG A C 1
ATOM 806 O O . ARG A 1 101 ? -11.182 9.307 10.836 1.00 95.25 101 ARG A O 1
ATOM 813 N N . ILE A 1 102 ? -9.186 8.278 10.761 1.00 95.88 102 ILE A N 1
ATOM 814 C CA . ILE A 1 102 ? -9.658 6.968 11.207 1.00 95.88 102 ILE A CA 1
ATOM 815 C C . ILE A 1 102 ? -9.466 6.887 12.720 1.00 95.88 102 ILE A C 1
ATOM 817 O O . ILE A 1 102 ? -8.345 6.950 13.212 1.00 95.88 102 ILE A O 1
ATOM 821 N N . ASN A 1 103 ? -10.567 6.715 13.447 1.00 91.69 103 ASN A N 1
ATOM 822 C CA . ASN A 1 103 ? -10.539 6.486 14.897 1.00 91.69 103 ASN A CA 1
ATOM 823 C C . ASN A 1 103 ? -10.744 5.009 15.260 1.00 91.69 103 ASN A C 1
ATOM 825 O O . ASN A 1 103 ? -10.449 4.604 16.377 1.00 91.69 103 ASN A O 1
ATOM 829 N N . ASP A 1 104 ? -11.282 4.219 14.331 1.00 94.81 104 ASP A N 1
ATOM 830 C CA . ASP A 1 104 ? -11.692 2.836 14.553 1.00 94.81 104 ASP A CA 1
ATOM 831 C C . ASP A 1 104 ? -11.557 2.059 13.237 1.00 94.81 104 ASP A C 1
ATOM 833 O O . ASP A 1 104 ? -12.267 2.349 12.271 1.00 94.81 104 ASP A O 1
ATOM 837 N N . LEU A 1 105 ? -10.616 1.110 13.192 1.00 96.69 105 LEU A N 1
ATOM 838 C CA . LEU A 1 105 ? -10.315 0.291 12.011 1.00 96.69 105 LEU A CA 1
ATOM 839 C C . LEU A 1 105 ? -11.438 -0.690 11.672 1.00 96.69 105 LEU A C 1
ATOM 841 O O . LEU A 1 105 ? -11.631 -1.004 10.496 1.00 96.69 105 LEU A O 1
ATOM 845 N N . SER A 1 106 ? -12.220 -1.116 12.668 1.00 96.62 106 SER A N 1
ATOM 846 C CA . SER A 1 106 ? -13.301 -2.081 12.456 1.00 96.62 106 SER A CA 1
ATOM 847 C C . SER A 1 106 ? -14.373 -1.528 11.515 1.00 96.62 106 SER A C 1
ATOM 849 O O . SER A 1 106 ? -14.927 -2.268 10.712 1.00 96.62 106 SER A O 1
ATOM 851 N N . ARG A 1 107 ? -14.579 -0.201 11.504 1.00 97.00 107 ARG A N 1
ATOM 852 C CA . ARG A 1 107 ? -15.489 0.503 10.577 1.00 97.00 107 ARG A CA 1
ATOM 853 C C . ARG A 1 107 ? -15.034 0.489 9.118 1.00 97.00 107 ARG A C 1
ATOM 855 O O . ARG A 1 107 ? -15.784 0.926 8.246 1.00 97.00 107 ARG A O 1
ATOM 862 N N . TYR A 1 108 ? -13.807 0.043 8.873 1.00 97.94 108 TYR A N 1
ATOM 863 C CA . TYR A 1 108 ? -13.184 -0.063 7.559 1.00 97.94 108 TYR A CA 1
ATOM 864 C C . TYR A 1 108 ? -12.869 -1.511 7.178 1.00 97.94 108 TYR A C 1
ATOM 866 O O . TYR A 1 108 ? -12.166 -1.734 6.202 1.00 97.94 108 TYR A O 1
ATOM 874 N N . GLY A 1 109 ? -13.369 -2.493 7.932 1.00 97.94 109 GLY A N 1
ATOM 875 C CA . GLY A 1 109 ? -13.151 -3.911 7.629 1.00 97.94 109 GLY A CA 1
ATOM 876 C C . GLY A 1 109 ? -11.743 -4.383 7.952 1.00 97.94 109 GLY A C 1
ATOM 877 O O . GLY A 1 109 ? -11.282 -5.376 7.387 1.00 97.94 109 GLY A O 1
ATOM 878 N N . LEU A 1 110 ? -11.057 -3.675 8.852 1.00 98.31 110 LEU A N 1
ATOM 879 C CA . LEU A 1 110 ? -9.676 -3.935 9.224 1.00 98.31 110 LEU A CA 1
ATOM 880 C C . LEU A 1 110 ? -9.546 -4.248 10.711 1.00 98.31 110 LEU A C 1
ATOM 882 O O . LEU A 1 110 ? -10.211 -3.662 11.564 1.00 98.31 110 LEU A O 1
ATOM 886 N N . GLU A 1 111 ? -8.604 -5.129 11.007 1.00 98.06 111 GLU A N 1
ATOM 887 C CA . GLU A 1 111 ? -8.137 -5.452 12.347 1.00 98.06 111 GLU A CA 1
ATOM 888 C C . GLU A 1 111 ? -6.617 -5.267 12.383 1.00 98.06 111 GLU A C 1
ATOM 890 O O . GLU A 1 111 ? -5.917 -5.676 11.456 1.00 98.06 111 GLU A O 1
ATOM 895 N N . ALA A 1 112 ? -6.094 -4.651 13.443 1.00 97.75 112 ALA A N 1
ATOM 896 C CA . ALA A 1 112 ? -4.655 -4.588 13.661 1.00 97.75 112 ALA A CA 1
ATOM 897 C C . ALA A 1 112 ? -4.162 -5.891 14.308 1.00 97.75 112 ALA A C 1
ATOM 899 O O . ALA A 1 112 ? -4.735 -6.358 15.293 1.00 97.75 112 ALA A O 1
ATOM 900 N N . VAL A 1 113 ? -3.100 -6.479 13.763 1.00 97.62 113 VAL A N 1
ATOM 901 C CA . VAL A 1 113 ? -2.568 -7.791 14.168 1.00 97.62 113 VAL A CA 1
ATOM 902 C C . VAL A 1 113 ? -1.052 -7.740 14.311 1.00 97.62 113 VAL A C 1
ATOM 904 O O . VAL A 1 113 ? -0.423 -6.798 13.837 1.00 97.62 113 VAL A O 1
ATOM 907 N N . GLY A 1 114 ? -0.465 -8.743 14.972 1.00 95.44 114 GLY A N 1
ATOM 908 C CA . GLY A 1 114 ? 0.986 -8.833 15.144 1.00 95.44 114 GLY A CA 1
ATOM 909 C C . GLY A 1 114 ? 1.560 -7.579 15.803 1.00 95.44 114 GLY A C 1
ATOM 910 O O . G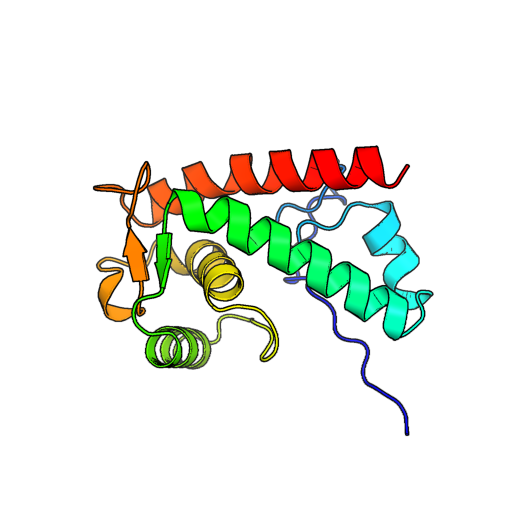LY A 1 114 ? 1.056 -7.123 16.829 1.00 95.44 114 GLY A O 1
ATOM 911 N N . GLU A 1 115 ? 2.573 -6.985 15.174 1.00 93.38 115 GLU A N 1
ATOM 912 C CA . GLU A 1 115 ? 3.199 -5.741 15.645 1.00 93.38 115 GLU A CA 1
ATOM 913 C C . GLU A 1 115 ? 2.289 -4.508 15.512 1.00 93.38 115 GLU A C 1
ATOM 915 O O . GLU A 1 115 ? 2.578 -3.453 16.075 1.00 93.38 115 GLU A O 1
ATOM 920 N N . GLY A 1 116 ? 1.169 -4.632 14.794 1.00 94.88 116 GLY A N 1
ATOM 921 C CA . GLY A 1 116 ? 0.161 -3.587 14.661 1.00 94.88 116 GLY A CA 1
ATOM 922 C C . GLY A 1 116 ? -0.776 -3.454 15.864 1.00 94.88 116 GLY A C 1
ATOM 923 O O . GLY A 1 116 ? -1.483 -2.451 15.976 1.00 94.88 116 GLY A O 1
ATOM 924 N N . GLN A 1 117 ? -0.820 -4.442 16.764 1.00 95.88 117 GLN A N 1
ATOM 925 C CA . GLN A 1 117 ? -1.776 -4.449 17.873 1.00 95.88 117 GLN A CA 1
ATOM 926 C C . GLN A 1 117 ? -1.611 -3.227 18.788 1.00 95.88 117 GLN A C 1
ATOM 928 O O . GLN A 1 117 ? -0.515 -2.885 19.221 1.00 95.88 117 GLN A O 1
ATOM 933 N N . GLY A 1 118 ? -2.729 -2.562 19.093 1.00 93.94 118 GLY A N 1
ATOM 934 C CA . GLY A 1 118 ? -2.757 -1.376 19.957 1.00 93.94 118 GLY A CA 1
ATOM 935 C C . GLY A 1 118 ? -2.251 -0.082 19.307 1.00 93.94 118 GLY A C 1
ATOM 936 O O . GLY A 1 118 ? -2.291 0.969 19.945 1.00 93.94 118 GLY A O 1
ATOM 937 N N . LEU A 1 119 ? -1.809 -0.120 18.048 1.00 96.38 119 LEU A N 1
ATOM 938 C CA . LEU A 1 119 ? -1.372 1.072 17.333 1.00 96.38 119 LEU A CA 1
ATOM 939 C C . LEU A 1 119 ? -2.557 1.882 16.801 1.00 96.38 119 LEU A C 1
ATOM 941 O O . LEU A 1 119 ? -3.561 1.346 16.332 1.00 96.38 119 LEU A O 1
ATOM 945 N N . SER A 1 120 ? -2.401 3.207 16.801 1.00 96.94 120 SER A N 1
ATOM 946 C CA . SER A 1 120 ? -3.306 4.087 16.064 1.00 96.94 120 SER A CA 1
ATOM 947 C C . SER A 1 120 ? -3.115 3.918 14.548 1.00 96.94 120 SER A C 1
ATOM 949 O O . SER A 1 120 ? -2.032 3.528 14.105 1.00 96.94 120 SER A O 1
ATOM 951 N N . PRO A 1 121 ? -4.100 4.283 13.709 1.00 97.62 121 PRO A N 1
ATOM 952 C CA . PRO A 1 121 ? -3.944 4.253 12.250 1.00 97.62 121 PRO A CA 1
ATOM 953 C C . PRO A 1 121 ? -2.750 5.069 11.735 1.00 97.62 121 PRO A C 1
ATOM 955 O O . PRO A 1 121 ? -2.081 4.661 10.785 1.00 97.62 121 PRO A O 1
ATOM 958 N N . ALA A 1 122 ? -2.432 6.194 12.384 1.00 97.31 122 ALA A N 1
ATOM 959 C CA . ALA A 1 122 ? -1.244 6.981 12.062 1.00 97.31 122 ALA A CA 1
ATOM 960 C C . ALA A 1 122 ? 0.058 6.234 12.394 1.00 97.31 122 ALA A C 1
ATOM 962 O O . ALA A 1 122 ? 0.988 6.241 11.585 1.00 97.31 122 ALA A O 1
ATOM 963 N N . ALA A 1 123 ? 0.112 5.546 13.538 1.00 97.38 123 ALA A N 1
ATOM 964 C CA . ALA A 1 123 ? 1.256 4.724 13.920 1.00 97.38 123 ALA A CA 1
ATOM 965 C C . ALA A 1 123 ? 1.402 3.480 13.023 1.00 97.38 123 ALA A C 1
ATOM 967 O O . ALA A 1 123 ? 2.516 3.159 12.617 1.00 97.38 123 ALA A O 1
ATOM 968 N N . LEU A 1 124 ? 0.294 2.839 12.633 1.00 97.94 124 LEU A N 1
ATOM 969 C CA . LEU A 1 124 ? 0.286 1.746 11.654 1.00 97.94 124 LEU A CA 1
ATOM 970 C C . LEU A 1 124 ? 0.878 2.193 10.321 1.00 97.94 124 LEU A C 1
ATOM 972 O O . LEU A 1 124 ? 1.769 1.538 9.794 1.00 97.94 124 LEU A O 1
ATOM 976 N N . HIS A 1 125 ? 0.443 3.343 9.800 1.00 97.88 125 HIS A N 1
ATOM 977 C CA . HIS A 1 125 ? 1.020 3.905 8.582 1.00 97.88 125 HIS A CA 1
ATOM 978 C C . HIS A 1 125 ? 2.522 4.196 8.743 1.00 97.88 125 HIS A C 1
ATOM 980 O O . HIS A 1 125 ? 3.311 3.847 7.867 1.00 97.88 125 HIS A O 1
ATOM 986 N N . ALA A 1 126 ? 2.934 4.795 9.865 1.00 97.44 126 ALA A N 1
ATOM 987 C CA . ALA A 1 126 ? 4.340 5.096 10.137 1.00 97.44 126 ALA A CA 1
ATOM 988 C C . ALA A 1 126 ? 5.224 3.837 10.191 1.00 97.44 126 ALA A C 1
ATOM 990 O O . ALA A 1 126 ? 6.374 3.890 9.764 1.00 97.44 126 ALA A O 1
ATOM 991 N N . GLN A 1 127 ? 4.686 2.710 10.663 1.00 97.62 127 GLN A N 1
ATOM 992 C CA . GLN A 1 127 ? 5.369 1.415 10.672 1.00 97.62 127 GLN A CA 1
ATOM 993 C C . GLN A 1 127 ? 5.307 0.668 9.333 1.00 97.62 127 GLN A C 1
ATOM 995 O O . GLN A 1 127 ? 6.223 -0.088 9.004 1.00 97.62 127 GLN A O 1
ATOM 1000 N N . LEU A 1 128 ? 4.243 0.869 8.559 1.00 97.75 128 LEU A N 1
ATOM 1001 C CA . LEU A 1 128 ? 4.031 0.234 7.262 1.00 97.75 128 LEU A CA 1
ATOM 1002 C C . LEU A 1 128 ? 4.942 0.820 6.178 1.00 97.75 128 LEU A C 1
ATOM 1004 O O . LEU A 1 128 ? 5.483 0.078 5.362 1.00 97.75 128 LEU A O 1
ATOM 1008 N N . VAL A 1 129 ? 5.138 2.142 6.166 1.00 96.25 129 VAL A N 1
ATOM 1009 C CA . VAL A 1 129 ? 5.975 2.823 5.163 1.00 96.25 129 VAL A CA 1
ATOM 1010 C C . VAL A 1 129 ? 7.391 2.237 5.067 1.00 96.25 129 VAL A C 1
ATOM 1012 O O . VAL A 1 129 ? 7.765 1.841 3.965 1.00 96.25 129 VAL A O 1
ATOM 1015 N N . PRO A 1 130 ? 8.191 2.131 6.147 1.00 96.12 130 PRO A N 1
ATOM 1016 C CA . PRO A 1 130 ? 9.543 1.583 6.041 1.00 96.12 130 PRO A CA 1
ATOM 1017 C C . PRO A 1 130 ? 9.559 0.122 5.567 1.00 96.12 130 PRO A C 1
ATOM 1019 O O . PRO A 1 130 ? 10.453 -0.243 4.810 1.00 96.12 130 PRO A O 1
ATOM 1022 N N . ARG A 1 131 ? 8.551 -0.689 5.921 1.00 96.75 131 ARG A N 1
ATOM 1023 C CA . ARG A 1 131 ? 8.408 -2.073 5.430 1.00 96.75 131 ARG A CA 1
ATOM 1024 C C . ARG A 1 131 ? 8.168 -2.120 3.927 1.00 96.75 131 ARG A C 1
ATOM 1026 O O . ARG A 1 131 ? 8.881 -2.814 3.210 1.00 96.75 131 ARG A O 1
ATOM 1033 N N . LEU A 1 132 ? 7.211 -1.327 3.440 1.00 97.12 132 LEU A N 1
ATOM 1034 C CA . LEU A 1 132 ? 6.935 -1.201 2.007 1.00 97.12 132 LEU A CA 1
ATOM 1035 C C . LEU A 1 132 ? 8.181 -0.762 1.237 1.00 97.12 132 LEU A C 1
ATOM 1037 O O . LEU A 1 132 ? 8.470 -1.315 0.178 1.00 97.12 132 LEU A O 1
ATOM 1041 N N . MET A 1 133 ? 8.921 0.211 1.773 1.00 95.75 133 MET A N 1
ATOM 1042 C CA . MET A 1 133 ? 10.141 0.708 1.143 1.00 95.75 133 MET A CA 1
ATOM 1043 C C . MET A 1 133 ? 11.242 -0.351 1.119 1.00 95.75 133 MET A C 1
ATOM 1045 O O . MET A 1 133 ? 11.843 -0.546 0.070 1.00 95.75 133 MET A O 1
ATOM 1049 N N . ALA A 1 134 ? 11.466 -1.077 2.217 1.00 95.12 134 ALA A N 1
ATOM 1050 C CA . ALA A 1 134 ? 12.476 -2.131 2.280 1.00 95.12 134 ALA A CA 1
ATOM 1051 C C . ALA A 1 134 ? 12.204 -3.266 1.277 1.00 95.12 134 ALA A C 1
ATOM 1053 O O . ALA A 1 134 ? 13.109 -3.689 0.559 1.00 95.12 134 ALA A O 1
ATOM 1054 N N . VAL A 1 135 ? 10.953 -3.730 1.170 1.00 95.00 135 VAL A N 1
ATOM 1055 C CA . VAL A 1 135 ? 10.603 -4.805 0.225 1.00 95.00 135 VAL A CA 1
ATOM 1056 C C . VAL A 1 135 ? 10.650 -4.313 -1.227 1.00 95.00 135 VAL A C 1
ATOM 1058 O O . VAL A 1 135 ? 11.107 -5.031 -2.115 1.00 95.00 135 VAL A O 1
ATOM 1061 N N . ALA A 1 136 ? 10.219 -3.078 -1.495 1.00 95.69 136 ALA A N 1
ATOM 1062 C CA . ALA A 1 136 ? 10.280 -2.510 -2.841 1.00 95.69 136 ALA A CA 1
ATOM 1063 C C . ALA A 1 136 ? 11.723 -2.220 -3.301 1.00 95.69 136 ALA A C 1
ATOM 1065 O O . ALA A 1 136 ? 12.041 -2.408 -4.474 1.00 95.69 136 ALA A O 1
ATOM 1066 N N . GLU A 1 137 ? 12.600 -1.821 -2.380 1.00 94.75 137 GLU A N 1
ATOM 1067 C CA . GLU A 1 137 ? 14.041 -1.688 -2.602 1.00 94.75 137 GLU A CA 1
ATOM 1068 C C . GLU A 1 137 ? 14.667 -3.032 -2.993 1.00 94.75 137 GLU A C 1
ATOM 1070 O O . GLU A 1 137 ? 15.340 -3.129 -4.020 1.00 94.75 137 GL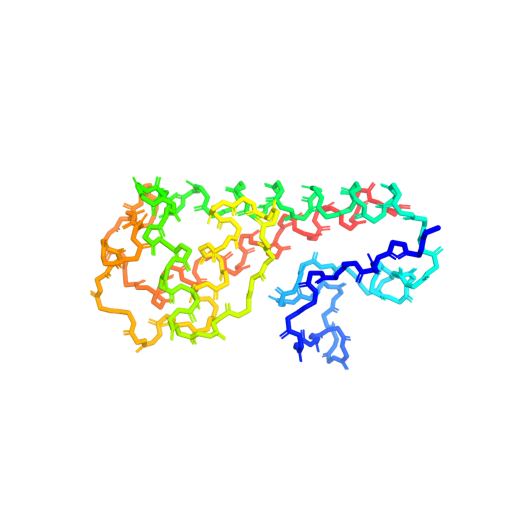U A O 1
ATOM 1075 N N . ALA A 1 138 ? 14.370 -4.091 -2.231 1.00 93.50 138 ALA A N 1
ATOM 1076 C CA . ALA A 1 138 ? 14.827 -5.442 -2.544 1.00 93.50 138 ALA A CA 1
ATOM 1077 C C . ALA A 1 138 ? 14.350 -5.903 -3.935 1.00 93.50 138 ALA A C 1
ATOM 1079 O O . ALA A 1 138 ? 15.124 -6.498 -4.685 1.00 93.50 138 ALA A O 1
ATOM 1080 N N . ARG A 1 139 ? 13.109 -5.564 -4.330 1.00 93.12 139 ARG A N 1
ATOM 1081 C CA . ARG A 1 139 ? 12.598 -5.841 -5.686 1.00 93.12 139 ARG A CA 1
ATOM 1082 C C . ARG A 1 139 ? 13.414 -5.128 -6.764 1.00 93.12 139 ARG A C 1
ATOM 1084 O O . ARG A 1 139 ? 13.728 -5.753 -7.776 1.00 93.12 139 ARG A O 1
ATOM 1091 N N . ARG A 1 140 ? 13.764 -3.848 -6.566 1.00 93.25 140 ARG A N 1
ATOM 1092 C CA . ARG A 1 140 ? 14.595 -3.101 -7.528 1.00 93.25 140 ARG A CA 1
ATOM 1093 C C . ARG A 1 140 ? 15.941 -3.794 -7.720 1.00 93.25 140 ARG A C 1
ATOM 1095 O O . ARG A 1 140 ? 16.338 -4.034 -8.855 1.00 93.25 140 ARG A O 1
ATOM 1102 N N . GLN A 1 141 ? 16.600 -4.153 -6.620 1.00 90.31 141 GLN A N 1
ATOM 1103 C CA . GLN A 1 141 ? 17.915 -4.801 -6.637 1.00 90.31 141 GLN A CA 1
ATOM 1104 C C . GLN A 1 141 ? 17.887 -6.181 -7.306 1.00 90.31 141 GLN A C 1
ATOM 1106 O O . GLN A 1 141 ? 18.849 -6.549 -7.964 1.00 90.31 141 GLN A O 1
ATOM 1111 N N . ALA A 1 142 ? 16.783 -6.924 -7.183 1.00 87.25 142 ALA A N 1
ATOM 1112 C CA . ALA A 1 142 ? 16.593 -8.206 -7.867 1.00 87.25 142 ALA A CA 1
ATOM 1113 C C . ALA A 1 142 ? 16.215 -8.072 -9.357 1.00 87.25 142 ALA A C 1
ATOM 1115 O O . ALA A 1 142 ? 16.275 -9.055 -10.091 1.00 87.25 142 ALA A O 1
ATOM 1116 N N . SER A 1 143 ? 15.788 -6.881 -9.789 1.00 74.62 143 SER A N 1
ATOM 1117 C CA . SER A 1 143 ? 15.377 -6.588 -11.171 1.00 74.62 143 SER A CA 1
ATOM 1118 C C . SER A 1 143 ? 16.464 -5.878 -11.989 1.00 74.62 143 SER A C 1
ATOM 1120 O O . SER A 1 143 ? 16.219 -5.573 -13.155 1.00 74.62 143 SER A O 1
ATO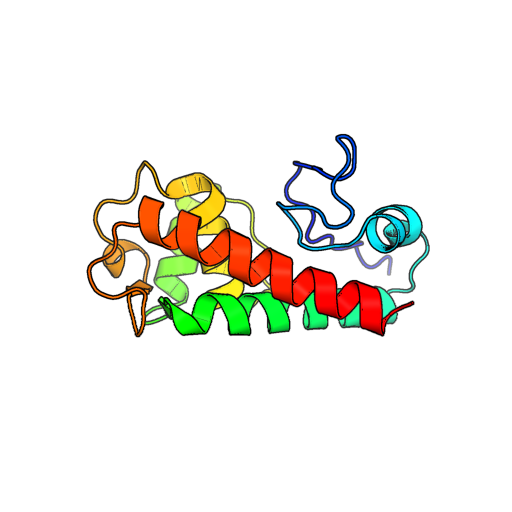M 1122 N N . THR A 1 144 ? 17.616 -5.579 -11.375 1.00 59.69 144 THR A N 1
ATOM 1123 C CA . THR A 1 144 ? 18.795 -4.949 -12.002 1.00 59.69 144 THR A CA 1
ATOM 1124 C C . THR A 1 144 ? 19.840 -6.008 -12.326 1.00 59.69 144 THR A C 1
ATOM 1126 O O . THR A 1 144 ? 20.435 -5.925 -13.421 1.00 59.69 144 THR A O 1
#

pLDDT: mean 94.19, std 6.84, range [46.81, 98.38]

Organism: NCBI:txid284577

InterPro domains:
  IPR010710 Protein of unknown function DUF1289 [PF06945] (7-52)
  IPR010710 Protein of unknown function DUF1289 [PTHR35175] (3-126)

Radius of gyration: 15.12 Å; chains: 1; bounding box: 36×24×49 Å

Sequence (144 aa):
MTRRIISPCVGLCSTTVGDDVCRGCQRHSDEIRDWPTYEFDERDLRLAELDALRVAAAGELLRVVDADMLKTQLDRHRIRHRDDQPPLSQAVELLRVGRDRINDLSRYGLEAVGEGQGLSPAALHAQLVPRLMAVAEARRQAST